Protein AF-A0A0A9H399-F1 (afdb_monomer_lite)

InterPro domains:
  IPR002848 Translin family [PF01997] (18-91)
  IPR002848 Translin family [PTHR10741] (1-91)
  IPR016068 Translin, N-terminal [G3DSA:1.20.58.190] (1-92)
  IPR036081 Translin superfamily [SSF74784] (2-90)

Secondary structure (DSSP, 8-state):
--HHHHHHHHHHHHHHHHHHHHHHHHHHHHHHHHHHHHHHGGGGSSS-HHHHHHHHHHHHHHHHHHHHHHHHHHHTSTT-HHHHGGGTGGG-

Sequence (92 aa):
MDPQFESFRAQLDESSTLRDRIRAVVAEVESASRVATAALLLVHQPVPLADVLGKAKTQVEVIKGLYAQLAEILKECPGQYYRFHPDWRSET

Organism: Arundo donax (NCBI:txid35708)

Structure (mmCIF, N/CA/C/O backbone):
data_AF-A0A0A9H399-F1
#
_entry.id   AF-A0A0A9H399-F1
#
loop_
_atom_site.group_PDB
_atom_site.id
_atom_site.type_symbol
_atom_site.label_atom_id
_atom_site.label_alt_id
_atom_site.label_comp_id
_atom_site.label_asym_id
_atom_site.label_entity_id
_atom_site.label_seq_id
_atom_site.pdbx_PDB_ins_code
_atom_site.Cartn_x
_atom_site.Cartn_y
_atom_site.Cartn_z
_atom_site.occupancy
_atom_site.B_iso_or_equiv
_atom_site.auth_seq_id
_atom_site.auth_comp_id
_atom_site.auth_asym_id
_atom_site.auth_atom_id
_atom_site.pdbx_PDB_model_num
ATOM 1 N N . MET A 1 1 ? 28.321 12.361 -27.032 1.00 64.19 1 MET A N 1
ATOM 2 C CA . MET A 1 1 ? 28.412 11.390 -25.924 1.00 64.19 1 MET A CA 1
ATOM 3 C C . MET A 1 1 ? 28.404 10.018 -26.578 1.00 64.19 1 MET A C 1
ATOM 5 O O . MET A 1 1 ? 27.773 9.908 -27.623 1.00 64.19 1 MET A O 1
ATOM 9 N N . ASP A 1 2 ? 29.120 9.012 -26.073 1.00 86.38 2 ASP A N 1
ATOM 10 C CA . ASP A 1 2 ? 29.070 7.702 -26.738 1.00 86.38 2 ASP A CA 1
ATOM 11 C C . ASP A 1 2 ? 27.650 7.119 -26.623 1.00 86.38 2 ASP A C 1
ATOM 13 O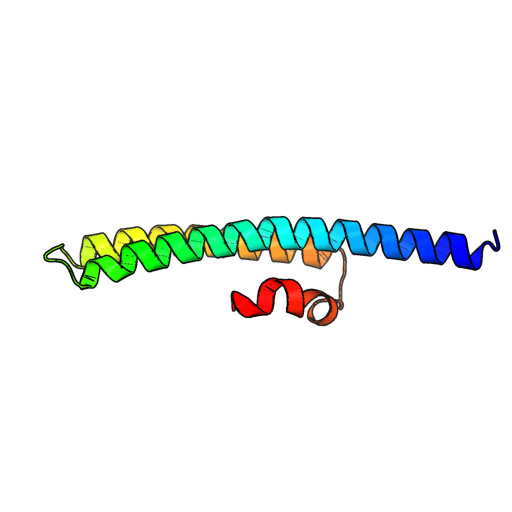 O . ASP A 1 2 ? 27.038 7.229 -25.555 1.00 86.38 2 ASP A O 1
ATOM 17 N N . PRO A 1 3 ? 27.117 6.481 -27.681 1.00 90.25 3 PRO A N 1
ATOM 18 C CA . PRO A 1 3 ? 25.734 5.987 -27.723 1.00 90.25 3 PRO A CA 1
ATOM 19 C C . PRO A 1 3 ? 25.404 5.014 -26.578 1.00 90.25 3 PRO A C 1
ATOM 21 O O . PRO A 1 3 ? 24.258 4.907 -26.144 1.00 90.25 3 PRO A O 1
ATOM 24 N N . GLN A 1 4 ? 26.422 4.342 -26.034 1.00 93.19 4 GLN A N 1
ATOM 25 C CA . GLN A 1 4 ? 26.297 3.480 -24.863 1.00 93.19 4 GLN A CA 1
ATOM 26 C C . GLN A 1 4 ? 25.884 4.252 -23.597 1.00 93.19 4 GLN A C 1
ATOM 28 O O . GLN A 1 4 ? 25.034 3.777 -22.845 1.00 93.19 4 GLN A O 1
ATOM 33 N N . PHE A 1 5 ? 26.441 5.445 -23.364 1.00 95.81 5 PHE A N 1
ATOM 34 C CA . PHE A 1 5 ? 26.084 6.269 -22.205 1.00 95.81 5 PHE A CA 1
ATOM 35 C C . PHE A 1 5 ? 24.689 6.873 -22.346 1.00 95.81 5 PHE A C 1
ATOM 37 O O . PHE A 1 5 ? 23.961 6.957 -21.360 1.00 95.81 5 PHE A O 1
ATOM 44 N N . GLU A 1 6 ? 24.292 7.250 -23.562 1.00 95.56 6 GLU A N 1
ATOM 45 C CA . GLU A 1 6 ? 22.943 7.759 -23.829 1.00 95.56 6 GLU A CA 1
ATOM 46 C C . GLU A 1 6 ? 21.885 6.680 -23.576 1.00 95.56 6 GLU A C 1
ATOM 48 O O . GLU A 1 6 ? 20.912 6.930 -22.863 1.00 95.56 6 GLU A O 1
ATOM 53 N N . SER A 1 7 ? 22.122 5.457 -24.067 1.00 95.12 7 SER A N 1
ATOM 54 C CA . SER A 1 7 ? 21.253 4.309 -23.794 1.00 95.12 7 SER A CA 1
ATOM 55 C C . SER A 1 7 ? 21.189 3.972 -22.304 1.00 95.12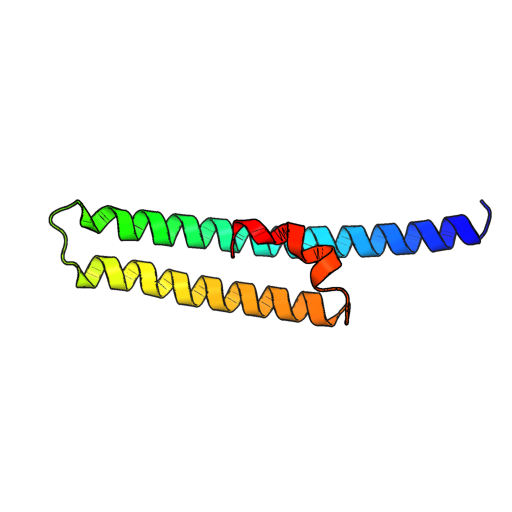 7 SER A C 1
ATOM 57 O O . SER A 1 7 ? 20.111 3.666 -21.798 1.00 95.12 7 SER A O 1
ATOM 59 N N . PHE A 1 8 ? 22.320 4.005 -21.596 1.00 95.50 8 PHE A N 1
ATOM 60 C CA . PHE A 1 8 ? 22.345 3.714 -20.164 1.00 95.50 8 PHE A CA 1
ATOM 61 C C . PHE A 1 8 ? 21.601 4.781 -19.354 1.00 95.50 8 PHE A C 1
ATOM 63 O O . PHE A 1 8 ? 20.843 4.450 -18.443 1.00 95.50 8 PHE A O 1
ATOM 70 N N . ARG A 1 9 ? 21.752 6.060 -19.718 1.00 95.88 9 ARG A N 1
ATOM 71 C CA . ARG A 1 9 ? 21.013 7.161 -19.090 1.00 95.88 9 ARG A CA 1
ATOM 72 C C . ARG A 1 9 ? 19.504 6.990 -19.253 1.00 95.88 9 ARG A C 1
ATOM 74 O O . ARG A 1 9 ? 18.793 7.072 -18.260 1.00 95.88 9 ARG A O 1
ATOM 81 N N . ALA A 1 10 ? 19.036 6.658 -20.456 1.00 95.06 10 ALA A N 1
ATOM 82 C CA . ALA A 1 10 ? 17.614 6.416 -20.700 1.00 95.06 10 ALA A CA 1
ATOM 83 C C . ALA A 1 10 ? 17.044 5.295 -19.805 1.00 95.06 10 ALA A C 1
ATOM 85 O O . ALA A 1 10 ? 15.970 5.452 -19.230 1.00 95.06 10 ALA A O 1
ATOM 86 N N . GLN A 1 11 ? 17.791 4.200 -19.612 1.00 93.69 11 GLN A N 1
ATOM 87 C CA . GLN A 1 11 ? 17.390 3.109 -18.710 1.00 93.69 11 GLN A CA 1
ATOM 88 C C . GLN A 1 11 ? 17.333 3.545 -17.235 1.00 93.69 11 GLN A C 1
ATOM 90 O O . GLN A 1 11 ? 16.475 3.086 -16.476 1.00 93.69 11 GLN A O 1
ATOM 95 N N . LEU A 1 12 ? 18.249 4.417 -16.799 1.00 95.38 12 LEU A N 1
ATOM 96 C CA . LEU A 1 12 ? 18.228 4.970 -15.443 1.00 95.38 12 LEU A CA 1
ATOM 97 C C . LEU A 1 12 ? 17.034 5.902 -15.226 1.00 95.38 12 LEU A C 1
ATOM 99 O O . LEU A 1 12 ? 16.388 5.802 -14.183 1.00 95.38 12 LEU A O 1
ATOM 103 N N . ASP A 1 13 ? 16.720 6.751 -16.202 1.00 96.38 13 ASP A N 1
ATOM 104 C CA . ASP A 1 13 ? 15.594 7.689 -16.140 1.00 96.38 13 ASP A CA 1
ATOM 105 C C . ASP A 1 13 ? 14.250 6.942 -16.064 1.00 96.38 13 ASP A C 1
ATOM 107 O O . ASP A 1 13 ? 13.388 7.264 -15.238 1.00 96.38 13 ASP A O 1
ATOM 111 N N . GLU A 1 14 ? 14.096 5.874 -16.851 1.00 93.50 14 GLU A N 1
ATOM 112 C CA . GLU A 1 14 ? 12.942 4.972 -16.780 1.00 93.50 14 GLU A CA 1
ATOM 113 C C . GLU A 1 14 ? 12.854 4.290 -15.405 1.00 93.50 14 GLU A C 1
ATOM 115 O O . GLU A 1 14 ? 11.808 4.312 -14.749 1.00 93.50 14 GLU A O 1
ATOM 120 N N . SER A 1 15 ? 13.978 3.758 -14.904 1.00 93.56 15 SER A N 1
ATOM 121 C CA . SER A 1 15 ? 14.029 3.147 -13.573 1.00 93.56 15 SER A CA 1
ATOM 122 C C . SER A 1 15 ? 13.735 4.148 -12.451 1.00 93.56 15 SER A C 1
ATOM 124 O O . SER A 1 15 ? 13.226 3.721 -11.413 1.00 93.56 15 SER A O 1
ATOM 126 N N . SER A 1 16 ? 14.079 5.430 -12.605 1.00 94.81 16 SER A N 1
ATOM 127 C CA . SER A 1 16 ? 13.767 6.481 -11.629 1.00 94.81 16 SER A CA 1
ATOM 128 C C . SER A 1 16 ? 12.276 6.781 -11.623 1.00 94.81 16 SER A C 1
ATOM 130 O O . SER A 1 16 ? 11.644 6.725 -10.571 1.00 94.81 16 SER A O 1
ATOM 132 N N . THR A 1 17 ? 11.701 6.988 -12.808 1.00 95.69 17 THR A N 1
ATOM 133 C CA . THR A 1 17 ? 10.268 7.253 -12.983 1.00 95.69 17 THR A CA 1
ATOM 134 C C . THR A 1 17 ? 9.417 6.137 -12.374 1.00 95.69 17 THR A C 1
ATOM 136 O O . THR A 1 17 ? 8.412 6.392 -11.709 1.00 95.69 17 THR A O 1
ATOM 139 N N . LEU A 1 18 ? 9.843 4.881 -12.545 1.00 95.12 18 LEU A N 1
ATOM 140 C CA . LEU A 1 18 ? 9.173 3.734 -11.940 1.00 95.12 18 LEU A CA 1
ATOM 141 C C . LEU A 1 18 ? 9.237 3.760 -10.405 1.00 95.12 18 LEU A C 1
ATOM 143 O O . LEU A 1 18 ? 8.220 3.532 -9.750 1.00 95.12 18 LEU A O 1
ATOM 147 N N . ARG A 1 19 ? 10.401 4.079 -9.818 1.00 96.12 19 ARG A N 1
ATOM 148 C CA . ARG A 1 19 ? 10.534 4.215 -8.357 1.00 96.12 19 ARG A CA 1
ATOM 149 C C . ARG A 1 19 ? 9.656 5.328 -7.807 1.00 96.12 19 ARG A C 1
ATOM 151 O O . ARG A 1 19 ? 9.075 5.150 -6.745 1.00 96.12 19 ARG A O 1
ATOM 158 N N . ASP A 1 20 ? 9.535 6.446 -8.510 1.00 97.50 20 ASP A N 1
ATOM 159 C CA . ASP A 1 20 ? 8.714 7.566 -8.048 1.00 97.50 20 ASP A CA 1
ATOM 160 C C . ASP A 1 20 ? 7.228 7.188 -8.004 1.00 97.50 20 ASP A C 1
ATOM 162 O O . ASP A 1 20 ? 6.538 7.480 -7.027 1.00 97.50 20 ASP A O 1
ATOM 166 N N . ARG A 1 21 ? 6.752 6.428 -8.998 1.00 97.69 21 ARG A N 1
ATOM 167 C CA . ARG A 1 21 ? 5.393 5.863 -8.996 1.00 97.69 21 ARG A CA 1
ATOM 168 C C . ARG A 1 21 ? 5.178 4.853 -7.86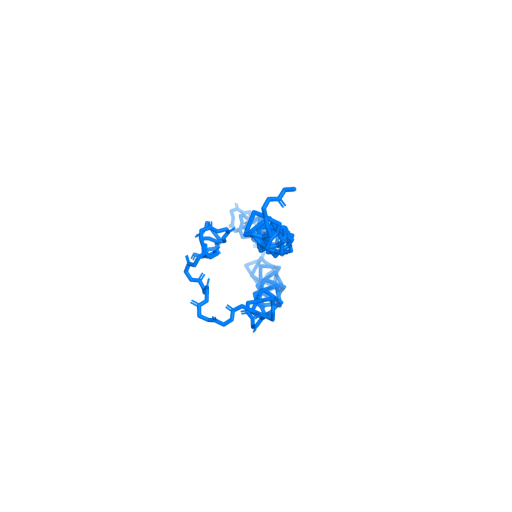9 1.00 97.69 21 ARG A C 1
ATOM 170 O O . ARG A 1 21 ? 4.137 4.889 -7.220 1.00 97.69 21 ARG A O 1
ATOM 177 N N . ILE A 1 22 ? 6.154 3.978 -7.621 1.00 96.88 22 ILE A N 1
ATOM 178 C CA . ILE A 1 22 ? 6.116 3.025 -6.500 1.00 96.88 22 ILE A CA 1
ATOM 179 C C . ILE A 1 22 ? 6.018 3.785 -5.175 1.00 96.88 22 ILE A C 1
ATOM 181 O O . ILE A 1 22 ? 5.108 3.529 -4.393 1.00 96.88 22 ILE A O 1
ATOM 185 N N . ARG A 1 23 ? 6.897 4.766 -4.944 1.00 96.94 23 ARG A N 1
ATOM 186 C CA . ARG A 1 23 ? 6.917 5.569 -3.712 1.00 96.94 23 ARG A CA 1
ATOM 187 C C . ARG A 1 23 ? 5.627 6.343 -3.490 1.00 96.94 23 ARG A C 1
ATOM 189 O O . ARG A 1 23 ? 5.200 6.453 -2.347 1.00 96.94 23 ARG A O 1
ATOM 196 N N . ALA A 1 24 ? 4.995 6.839 -4.554 1.00 98.12 24 ALA A N 1
ATOM 197 C CA . ALA A 1 24 ? 3.691 7.484 -4.448 1.00 98.12 24 ALA A CA 1
ATOM 198 C C . ALA A 1 24 ? 2.635 6.525 -3.873 1.00 98.12 24 ALA A C 1
ATOM 200 O O . ALA A 1 24 ? 1.931 6.888 -2.939 1.00 98.12 24 ALA A O 1
ATOM 201 N N . VAL A 1 25 ? 2.572 5.279 -4.359 1.00 98.31 25 VAL A N 1
ATOM 202 C CA . VAL A 1 25 ? 1.651 4.267 -3.809 1.00 98.31 25 VAL A CA 1
ATOM 203 C C . VAL A 1 25 ? 2.030 3.883 -2.378 1.00 98.31 25 VAL A C 1
ATOM 205 O O . VAL A 1 25 ? 1.156 3.772 -1.524 1.00 98.31 25 VAL A O 1
ATOM 208 N N . VAL A 1 26 ? 3.323 3.714 -2.090 1.00 97.56 26 VAL A N 1
ATOM 209 C CA . VAL A 1 26 ? 3.805 3.357 -0.744 1.00 97.56 26 VAL A CA 1
ATOM 210 C C . VAL A 1 26 ? 3.475 4.437 0.286 1.00 97.56 26 VAL A C 1
ATOM 212 O O . VAL A 1 26 ? 3.055 4.103 1.389 1.00 97.56 26 VAL A O 1
ATOM 215 N N . ALA A 1 27 ? 3.588 5.720 -0.066 1.00 98.00 27 ALA A N 1
ATOM 216 C CA . ALA A 1 27 ? 3.210 6.818 0.823 1.00 98.00 27 ALA A CA 1
ATOM 217 C C . ALA A 1 27 ? 1.717 6.768 1.203 1.00 98.00 27 ALA A C 1
ATOM 219 O O . ALA A 1 27 ? 1.354 7.017 2.356 1.00 98.00 27 ALA A O 1
ATOM 220 N N . GLU A 1 28 ? 0.851 6.386 0.260 1.00 98.31 28 GLU A N 1
ATOM 221 C CA . GLU A 1 28 ? -0.575 6.175 0.529 1.00 98.31 28 GLU A CA 1
ATOM 222 C C . GLU A 1 28 ? -0.818 4.938 1.406 1.00 98.31 28 GLU A C 1
ATOM 224 O O . GLU A 1 28 ? -1.660 4.984 2.306 1.00 98.31 28 GLU A O 1
ATOM 229 N N . VAL A 1 29 ? -0.056 3.853 1.206 1.00 98.19 29 VAL A N 1
ATOM 230 C CA . VAL A 1 29 ? -0.121 2.657 2.070 1.00 98.19 29 VAL A CA 1
ATOM 231 C C . VAL A 1 29 ? 0.244 3.032 3.501 1.00 98.19 29 VAL A C 1
ATOM 233 O O . VAL A 1 29 ? -0.521 2.747 4.420 1.00 98.19 29 VAL A O 1
ATOM 236 N N . GLU A 1 30 ? 1.360 3.731 3.692 1.00 97.62 30 GLU A N 1
ATOM 237 C CA . GLU A 1 30 ? 1.829 4.182 5.002 1.00 97.62 30 GLU A CA 1
ATOM 238 C C . GLU A 1 30 ? 0.795 5.111 5.675 1.00 97.62 30 GLU A C 1
ATOM 240 O O . GLU A 1 30 ? 0.514 5.009 6.873 1.00 97.62 30 GLU A O 1
ATOM 245 N N . SER A 1 31 ? 0.168 6.005 4.900 1.00 98.06 31 SER A N 1
ATOM 246 C CA . SER A 1 31 ? -0.920 6.873 5.366 1.00 98.06 31 SER A CA 1
ATOM 247 C C . SER A 1 31 ? -2.131 6.071 5.863 1.00 98.06 31 SER A C 1
ATOM 249 O O . SER A 1 31 ? -2.562 6.249 7.008 1.00 98.06 31 SER A O 1
ATOM 251 N N . ALA A 1 32 ? -2.641 5.136 5.058 1.00 98.00 32 ALA A N 1
ATOM 252 C CA . ALA A 1 32 ? -3.768 4.282 5.431 1.00 98.00 32 ALA A CA 1
ATOM 253 C C . ALA A 1 32 ? -3.437 3.382 6.638 1.00 98.00 32 ALA A C 1
ATOM 255 O O . ALA A 1 32 ? -4.254 3.246 7.554 1.00 98.00 32 ALA A O 1
ATOM 256 N N . SER A 1 33 ? -2.215 2.843 6.701 1.00 97.38 33 SER A N 1
ATOM 257 C CA . SER A 1 33 ? -1.698 2.061 7.833 1.00 97.38 33 SER A CA 1
ATOM 258 C C . SER A 1 33 ? -1.656 2.874 9.128 1.00 97.38 33 SER A C 1
ATOM 260 O O . SER A 1 33 ? -2.069 2.382 10.185 1.00 97.38 33 SER A O 1
ATOM 262 N N . ARG A 1 34 ? -1.237 4.147 9.072 1.00 97.81 34 ARG A N 1
ATOM 263 C CA . ARG A 1 34 ? -1.294 5.060 10.228 1.00 97.81 34 ARG A CA 1
ATOM 264 C C . ARG A 1 34 ? -2.723 5.306 10.695 1.00 97.81 34 ARG A C 1
ATOM 266 O O . ARG A 1 34 ? -2.972 5.273 11.899 1.00 97.81 34 ARG A O 1
ATOM 273 N N . VAL A 1 35 ? -3.669 5.511 9.776 1.00 97.88 35 VAL A N 1
ATOM 274 C CA . VAL A 1 35 ? -5.090 5.699 10.124 1.00 97.88 35 VAL A CA 1
ATOM 275 C C . VAL A 1 35 ? -5.674 4.430 10.748 1.00 97.88 35 VAL A C 1
ATOM 277 O O . VAL A 1 35 ? -6.367 4.513 11.764 1.00 97.88 35 VAL A O 1
ATOM 280 N N . ALA A 1 36 ? -5.366 3.253 10.194 1.00 97.44 36 ALA A N 1
ATOM 281 C CA . ALA A 1 36 ? -5.779 1.969 10.757 1.00 97.44 36 ALA A CA 1
ATOM 282 C C . ALA A 1 36 ? -5.229 1.782 12.178 1.00 97.44 36 ALA A C 1
ATOM 284 O O . ALA A 1 36 ? -5.974 1.450 13.099 1.00 97.44 36 ALA A O 1
ATOM 285 N N . THR A 1 37 ? -3.941 2.071 12.372 1.00 97.06 37 THR A N 1
ATOM 286 C CA . THR A 1 37 ? -3.272 1.989 13.676 1.00 97.06 37 THR A CA 1
ATOM 287 C C . THR A 1 37 ? -3.900 2.954 14.679 1.00 97.06 37 THR A C 1
ATOM 289 O O . THR A 1 37 ? -4.239 2.553 15.790 1.00 97.06 37 THR A O 1
ATOM 292 N N . ALA A 1 38 ? -4.137 4.209 14.286 1.00 97.06 38 ALA A N 1
ATOM 293 C CA . ALA A 1 38 ? -4.795 5.199 15.134 1.00 97.06 38 ALA A CA 1
ATOM 294 C C . ALA A 1 38 ? -6.215 4.771 15.534 1.00 97.06 38 ALA A C 1
ATOM 296 O O . ALA A 1 38 ? -6.611 4.958 16.685 1.00 97.06 38 ALA A O 1
ATOM 297 N N . ALA A 1 39 ? -6.968 4.155 14.617 1.00 96.62 39 ALA A N 1
ATOM 298 C CA . ALA A 1 39 ? -8.269 3.581 14.938 1.00 96.62 39 ALA A CA 1
ATOM 299 C C . ALA A 1 39 ? -8.138 2.464 15.981 1.00 96.62 39 ALA A C 1
ATOM 301 O O . ALA A 1 39 ? -8.872 2.476 16.965 1.00 96.62 39 ALA A O 1
ATOM 302 N N . LEU A 1 40 ? -7.183 1.545 15.811 1.00 97.62 40 LEU A N 1
ATOM 303 C CA . LEU A 1 40 ? -6.954 0.434 16.739 1.00 97.62 40 LEU A CA 1
ATOM 304 C C . LEU A 1 40 ? -6.528 0.892 18.139 1.00 97.62 40 LEU A C 1
ATOM 306 O O . LEU A 1 40 ? -6.938 0.274 19.118 1.00 97.62 40 LEU A O 1
ATOM 310 N N . LEU A 1 41 ? -5.789 2.000 18.264 1.00 97.38 41 LEU A N 1
ATOM 311 C CA . LEU A 1 41 ? -5.414 2.569 19.567 1.00 97.38 41 LEU A CA 1
ATOM 312 C C . LEU A 1 41 ? -6.628 2.972 20.425 1.00 97.38 41 LEU A C 1
ATOM 314 O O . LEU A 1 41 ? -6.513 3.058 21.649 1.00 97.38 41 LEU A O 1
ATOM 318 N N . LEU A 1 42 ? -7.810 3.159 19.825 1.00 96.12 42 LEU A N 1
ATOM 319 C CA . LEU A 1 42 ? -9.050 3.421 20.563 1.00 96.12 42 LEU A CA 1
ATOM 320 C C . LEU A 1 42 ? -9.519 2.231 21.409 1.00 96.12 42 LEU A C 1
ATOM 322 O O . LEU A 1 42 ? -10.385 2.420 22.258 1.00 96.12 42 LEU A O 1
ATOM 326 N N . VAL A 1 43 ? -8.931 1.039 21.254 1.00 96.38 43 VAL A N 1
ATOM 327 C CA . VAL A 1 43 ? -9.177 -0.104 22.153 1.00 96.38 43 VAL A CA 1
ATOM 328 C C . VAL A 1 43 ? -8.851 0.215 23.620 1.00 96.38 43 VAL A C 1
ATOM 330 O O . VAL A 1 43 ? -9.386 -0.414 24.527 1.00 96.38 43 VAL A O 1
ATOM 333 N N . HIS A 1 44 ? -7.998 1.214 23.866 1.00 96.00 44 HIS A N 1
ATOM 334 C CA . HIS A 1 44 ? -7.651 1.685 25.208 1.00 96.00 44 HIS A CA 1
ATOM 335 C C . HIS A 1 44 ? -8.667 2.678 25.799 1.00 96.00 44 HIS A C 1
ATOM 337 O O . HIS A 1 44 ? -8.486 3.136 26.925 1.00 96.00 44 HIS A O 1
ATOM 343 N N . GLN A 1 45 ? -9.710 3.040 25.050 1.00 94.50 45 GLN A N 1
ATOM 344 C CA . GLN A 1 45 ? -10.763 3.972 25.454 1.00 94.50 45 GLN A CA 1
ATOM 345 C C . GLN A 1 45 ? -12.086 3.221 25.686 1.00 94.50 45 GLN A C 1
ATOM 347 O O . GLN A 1 45 ? -12.259 2.120 25.161 1.00 94.50 45 GLN A O 1
ATOM 352 N N . PRO A 1 46 ? -13.056 3.790 26.431 1.00 95.00 46 PRO A N 1
ATOM 353 C CA . PRO A 1 46 ? -14.364 3.170 26.656 1.00 95.00 46 PRO A CA 1
ATOM 354 C C . PRO A 1 46 ? -15.270 3.299 25.414 1.00 95.00 46 PRO A C 1
ATOM 356 O O . PRO A 1 46 ? -16.335 3.911 25.457 1.00 95.00 46 PRO A O 1
ATOM 359 N N . VAL A 1 47 ? -14.824 2.748 24.284 1.00 94.19 47 VAL A N 1
ATOM 360 C CA . VAL A 1 47 ? -15.512 2.747 22.986 1.00 94.19 47 VAL A CA 1
ATOM 361 C C . VAL A 1 47 ? -15.865 1.300 22.618 1.00 94.19 47 VAL A C 1
ATOM 363 O O . VAL A 1 47 ? -15.069 0.399 22.894 1.00 94.19 47 VAL A O 1
ATOM 366 N N . PRO A 1 48 ? -17.025 1.032 21.989 1.00 96.38 48 PRO A N 1
ATOM 367 C CA . PRO A 1 48 ? -17.365 -0.315 21.548 1.00 96.38 48 PRO A CA 1
ATOM 368 C C . PRO A 1 48 ? -16.312 -0.897 20.598 1.00 96.38 48 PRO A C 1
ATOM 370 O O . PRO A 1 48 ? -15.948 -0.288 19.591 1.00 96.38 48 PRO A O 1
ATOM 373 N N . LEU A 1 49 ? -15.868 -2.125 20.878 1.00 95.44 49 LEU A N 1
ATOM 374 C CA . LEU A 1 49 ? -14.856 -2.809 20.067 1.00 95.44 49 LEU A CA 1
ATOM 375 C C . LEU A 1 49 ? -15.290 -2.970 18.600 1.00 95.44 49 LEU A C 1
ATOM 377 O O . LEU A 1 49 ? -14.463 -2.877 17.697 1.00 95.44 49 LEU A O 1
ATOM 381 N N . ALA A 1 50 ? -16.587 -3.170 18.351 1.00 96.25 50 ALA A N 1
ATOM 382 C CA . ALA A 1 50 ? -17.132 -3.275 16.999 1.00 96.25 50 ALA A CA 1
ATOM 383 C C . ALA A 1 50 ? -16.856 -2.015 16.159 1.00 96.25 50 ALA A C 1
ATOM 385 O O . ALA A 1 50 ? -16.475 -2.128 14.994 1.00 96.25 50 ALA A O 1
ATOM 386 N N . ASP A 1 51 ? -16.965 -0.829 16.763 1.00 93.50 51 ASP A N 1
ATOM 387 C CA . ASP A 1 51 ? -16.733 0.446 16.079 1.00 93.50 51 ASP A CA 1
ATOM 388 C C . ASP A 1 51 ? -15.244 0.653 15.777 1.00 93.50 51 ASP A C 1
ATOM 390 O O . ASP A 1 51 ? -14.877 1.141 14.705 1.00 93.50 51 ASP A O 1
ATOM 394 N N . VAL A 1 52 ? -14.374 0.241 16.706 1.00 96.00 52 VAL A N 1
ATOM 395 C CA . VAL A 1 52 ? -12.912 0.260 16.539 1.00 96.00 52 VAL A CA 1
ATOM 396 C C . VAL A 1 52 ? -12.493 -0.634 15.370 1.00 96.00 52 VAL A C 1
ATOM 398 O O . VAL A 1 52 ? -11.805 -0.187 14.449 1.00 96.00 52 VAL A O 1
ATOM 401 N N . LEU A 1 53 ? -12.962 -1.885 15.370 1.00 96.62 53 LEU A N 1
ATOM 402 C CA . LEU A 1 53 ? -12.642 -2.857 14.328 1.00 96.62 53 LEU A CA 1
ATOM 403 C C . LEU A 1 53 ? -13.239 -2.468 12.974 1.00 96.62 53 LEU A C 1
ATOM 405 O O . LEU A 1 53 ? -12.582 -2.653 11.952 1.00 96.62 53 LEU A O 1
ATOM 409 N N . GLY A 1 54 ? -14.444 -1.892 12.949 1.00 96.62 54 GLY A N 1
ATOM 410 C CA . GLY A 1 54 ? -15.072 -1.405 11.721 1.00 96.62 54 GLY A CA 1
ATOM 411 C C . GLY A 1 54 ? -14.219 -0.349 11.017 1.00 96.62 54 GLY A C 1
ATOM 412 O O . GLY A 1 54 ? -13.957 -0.463 9.821 1.00 96.62 54 GLY A O 1
ATOM 413 N N . LYS A 1 55 ? -13.706 0.634 11.770 1.00 93.56 55 LYS A N 1
ATOM 414 C CA . LYS A 1 55 ? -12.826 1.686 11.232 1.00 93.56 55 LYS A CA 1
ATOM 415 C C . LYS A 1 55 ? -11.515 1.126 10.685 1.00 93.56 55 LYS A C 1
ATOM 417 O O . LYS A 1 55 ? -11.120 1.485 9.576 1.00 93.56 55 LYS A O 1
ATOM 422 N N . ALA A 1 56 ? -10.863 0.238 11.436 1.00 96.31 56 ALA A N 1
ATOM 423 C CA . ALA A 1 56 ? -9.625 -0.399 10.995 1.00 96.31 56 ALA A CA 1
ATOM 424 C C . ALA A 1 56 ? -9.849 -1.258 9.737 1.00 96.31 56 ALA A C 1
ATOM 426 O O . ALA A 1 56 ? -9.073 -1.179 8.787 1.00 96.31 56 ALA A O 1
ATOM 427 N N . LYS A 1 57 ? -10.952 -2.015 9.683 1.00 97.50 57 LYS A N 1
ATOM 428 C CA . LYS A 1 57 ? -11.301 -2.865 8.537 1.00 97.50 57 LYS A CA 1
ATOM 429 C C . LYS A 1 57 ? -11.505 -2.065 7.250 1.00 97.50 57 LYS A C 1
ATOM 431 O O . LYS A 1 57 ? -11.044 -2.499 6.200 1.00 97.50 57 LYS A O 1
ATOM 436 N N . THR A 1 58 ? -12.134 -0.892 7.319 1.00 97.62 58 THR A N 1
ATOM 437 C CA . THR A 1 58 ? -12.264 -0.010 6.148 1.00 97.62 58 THR A CA 1
ATOM 438 C C . THR A 1 58 ? -10.898 0.382 5.582 1.00 97.62 58 THR A C 1
ATOM 440 O O . THR A 1 58 ? -10.718 0.365 4.368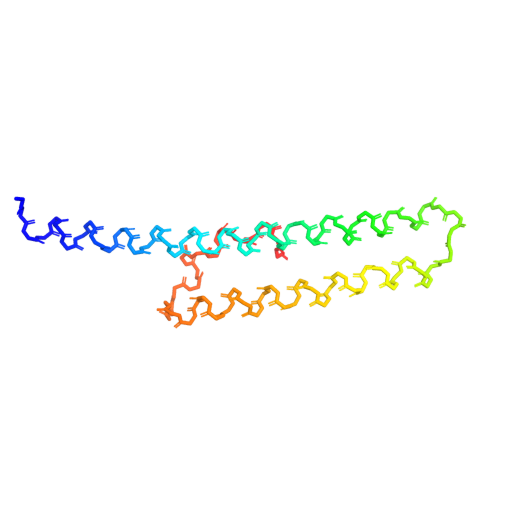 1.00 97.62 58 THR A O 1
ATOM 443 N N . GLN A 1 59 ? -9.914 0.673 6.441 1.00 97.69 59 GLN A N 1
ATOM 444 C CA . GLN A 1 59 ? -8.554 0.990 5.991 1.00 97.69 59 GLN A CA 1
ATOM 445 C C . GLN A 1 59 ? -7.825 -0.227 5.408 1.00 97.69 59 GLN A C 1
ATOM 447 O O . GLN A 1 59 ? -7.079 -0.078 4.448 1.00 97.69 59 GLN A O 1
ATOM 452 N N . VAL A 1 60 ? -8.082 -1.440 5.910 1.00 97.00 60 VAL A N 1
ATOM 453 C CA . VAL A 1 60 ? -7.530 -2.674 5.318 1.00 97.00 60 VAL A CA 1
ATOM 454 C C . VAL A 1 60 ? -7.974 -2.852 3.862 1.00 97.00 60 VAL A C 1
ATOM 456 O O . VAL A 1 60 ? -7.156 -3.216 3.019 1.00 97.00 60 VAL A O 1
ATOM 459 N N . GLU A 1 61 ? -9.235 -2.556 3.531 1.00 98.06 61 GLU A N 1
ATOM 460 C CA . GLU A 1 61 ? -9.702 -2.622 2.137 1.00 98.06 61 GLU A CA 1
ATOM 461 C C . GLU A 1 61 ? -9.025 -1.565 1.247 1.00 98.06 61 GLU A C 1
ATOM 463 O O . GLU A 1 61 ? -8.694 -1.854 0.096 1.00 98.06 61 GLU A O 1
ATOM 468 N N . VAL A 1 62 ? -8.745 -0.370 1.783 1.00 98.19 62 VAL A N 1
ATOM 469 C CA . VAL A 1 62 ? -7.957 0.661 1.081 1.00 98.19 62 VAL A CA 1
ATOM 470 C C . VAL A 1 62 ? -6.533 0.164 0.817 1.00 98.19 62 VAL A C 1
ATOM 472 O O . VAL A 1 62 ? -6.083 0.184 -0.328 1.00 98.19 62 VAL A O 1
ATOM 475 N N . ILE A 1 63 ? -5.851 -0.356 1.842 1.00 98.00 63 ILE A N 1
ATOM 476 C CA . ILE A 1 63 ? -4.488 -0.905 1.737 1.00 98.00 63 ILE A CA 1
ATOM 477 C C . ILE A 1 63 ? -4.432 -2.027 0.694 1.00 98.00 63 ILE A C 1
ATOM 479 O O . ILE A 1 63 ? -3.530 -2.063 -0.141 1.00 98.00 63 ILE A O 1
ATOM 483 N N . LYS A 1 64 ? -5.427 -2.919 0.679 1.00 98.12 64 LYS A N 1
ATOM 484 C CA . LYS A 1 64 ? -5.541 -3.979 -0.328 1.00 98.12 64 LYS A CA 1
ATOM 485 C C . LYS A 1 64 ? -5.646 -3.418 -1.751 1.00 98.12 64 LYS A C 1
ATOM 487 O O . LYS A 1 64 ? -5.000 -3.944 -2.656 1.00 98.12 64 LYS A O 1
ATOM 492 N N . GLY A 1 65 ? -6.431 -2.359 -1.950 1.00 98.50 65 GLY A N 1
ATOM 493 C CA . GLY A 1 65 ? -6.527 -1.661 -3.234 1.00 98.50 65 GLY A CA 1
ATOM 494 C C . GLY A 1 65 ? -5.196 -1.039 -3.670 1.00 98.50 65 GLY A C 1
ATOM 495 O O . GLY A 1 65 ? -4.800 -1.182 -4.826 1.00 98.50 65 GLY A O 1
ATOM 496 N N . LEU A 1 66 ? -4.465 -0.428 -2.738 1.00 98.38 66 LEU A N 1
ATOM 497 C CA . LEU A 1 66 ? -3.149 0.162 -3.000 1.00 98.38 66 LEU A CA 1
ATOM 498 C C . LEU A 1 66 ? -2.103 -0.898 -3.370 1.00 98.38 66 LEU A C 1
ATOM 500 O O . LEU A 1 66 ? -1.355 -0.715 -4.328 1.00 98.38 66 LEU A O 1
ATOM 504 N N . TYR A 1 67 ? -2.088 -2.050 -2.696 1.00 97.50 67 TYR A N 1
ATOM 505 C CA . TYR A 1 67 ? -1.217 -3.163 -3.086 1.00 97.50 67 TYR A CA 1
ATOM 506 C C . TYR A 1 67 ? -1.588 -3.759 -4.452 1.00 97.50 67 TYR A C 1
ATOM 508 O O . TYR A 1 67 ? -0.698 -4.172 -5.195 1.00 97.50 67 TYR A O 1
ATOM 516 N N . ALA A 1 68 ? -2.872 -3.764 -4.829 1.00 98.06 68 ALA A N 1
ATOM 517 C CA . ALA A 1 68 ? -3.277 -4.130 -6.186 1.00 98.06 68 ALA A CA 1
ATOM 518 C C . ALA A 1 68 ? -2.742 -3.124 -7.220 1.00 98.06 68 ALA A C 1
ATOM 520 O O . ALA A 1 68 ? -2.205 -3.532 -8.247 1.00 98.06 68 ALA A O 1
ATOM 521 N N . GLN A 1 69 ? -2.797 -1.8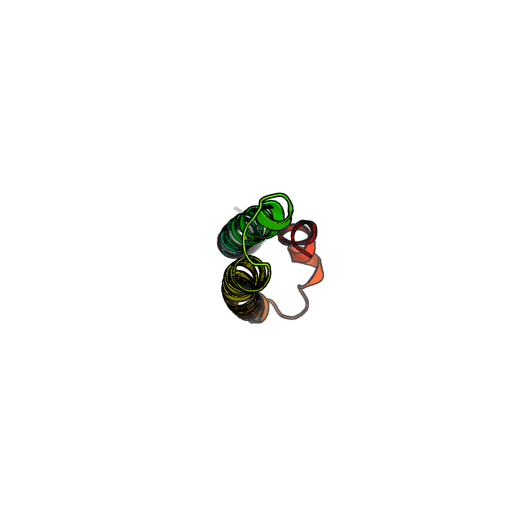22 -6.926 1.00 98.06 69 GLN A N 1
ATOM 522 C CA . GLN A 1 69 ? -2.197 -0.787 -7.772 1.00 98.06 69 GLN A CA 1
ATOM 523 C C . GLN A 1 69 ? -0.672 -0.943 -7.883 1.00 98.06 69 GLN A C 1
ATOM 525 O O . GLN A 1 69 ? -0.128 -0.846 -8.982 1.00 98.06 69 GLN A O 1
ATOM 530 N N . LEU A 1 70 ? 0.021 -1.230 -6.776 1.00 97.00 70 LEU A N 1
ATOM 531 C CA . LEU A 1 70 ? 1.455 -1.525 -6.787 1.00 97.00 70 LEU A CA 1
ATOM 532 C C . LEU A 1 70 ? 1.765 -2.743 -7.668 1.00 97.00 70 LEU A C 1
ATOM 534 O O . LEU A 1 70 ? 2.722 -2.720 -8.439 1.00 97.00 70 LEU A O 1
ATOM 538 N N . ALA A 1 71 ? 0.936 -3.787 -7.605 1.00 95.81 71 ALA A N 1
ATOM 539 C CA . ALA A 1 71 ? 1.085 -4.959 -8.457 1.00 95.81 71 ALA A CA 1
ATOM 540 C C . ALA A 1 71 ? 0.928 -4.622 -9.950 1.00 95.81 71 ALA A C 1
ATOM 542 O O . ALA A 1 71 ? 1.700 -5.141 -10.754 1.00 95.81 71 ALA A O 1
ATOM 543 N N . GLU A 1 72 ? -0.003 -3.739 -10.331 1.00 97.44 72 GLU A N 1
ATOM 544 C CA . GLU A 1 72 ? -0.116 -3.271 -11.722 1.00 97.44 72 GLU A CA 1
ATOM 545 C C . GLU A 1 72 ? 1.151 -2.540 -12.188 1.00 97.44 72 GLU A C 1
ATOM 547 O O . GLU A 1 72 ? 1.631 -2.810 -13.285 1.00 97.44 72 GLU A O 1
ATOM 552 N N . ILE A 1 73 ? 1.752 -1.697 -11.338 1.00 95.50 73 ILE A N 1
ATOM 553 C CA . ILE A 1 73 ? 3.030 -1.031 -11.646 1.00 95.50 73 ILE A CA 1
ATOM 554 C C . ILE A 1 73 ? 4.140 -2.069 -11.880 1.00 95.50 73 ILE A C 1
ATOM 556 O O . ILE A 1 73 ? 4.920 -1.952 -12.822 1.00 95.50 73 ILE A O 1
ATOM 560 N N . LEU A 1 74 ? 4.205 -3.119 -11.058 1.00 94.38 74 LEU A N 1
ATOM 561 C CA . LEU A 1 74 ? 5.241 -4.152 -11.173 1.00 94.38 74 LEU A CA 1
ATOM 562 C C . LEU A 1 74 ? 5.070 -5.073 -12.389 1.00 94.38 74 LEU A C 1
ATOM 564 O O . LEU A 1 74 ? 6.043 -5.696 -12.817 1.00 94.38 74 LEU A O 1
ATOM 568 N N . LYS A 1 75 ? 3.873 -5.157 -12.984 1.00 94.69 75 LYS A N 1
ATOM 569 C CA . LYS A 1 75 ? 3.674 -5.896 -14.244 1.00 94.69 75 LYS A CA 1
ATOM 570 C C . LYS A 1 75 ? 4.423 -5.264 -15.416 1.00 94.69 75 LYS A C 1
ATOM 572 O O . LYS A 1 75 ? 4.745 -5.975 -16.364 1.00 94.69 75 LYS A O 1
ATOM 577 N N . GLU A 1 76 ? 4.732 -3.970 -15.345 1.00 92.56 76 GLU A N 1
ATOM 578 C CA . GLU A 1 76 ? 5.532 -3.273 -16.359 1.00 92.56 76 GLU A CA 1
ATOM 579 C C . GLU A 1 76 ? 7.006 -3.716 -16.341 1.00 92.56 76 GLU A C 1
ATOM 581 O O . GLU A 1 76 ? 7.701 -3.597 -17.346 1.00 92.56 76 GLU A O 1
ATOM 586 N N . CYS A 1 77 ? 7.486 -4.282 -15.225 1.00 89.81 77 CYS A N 1
ATOM 587 C CA . CYS A 1 77 ? 8.868 -4.726 -15.041 1.00 89.81 77 CYS A CA 1
ATOM 588 C C . CYS A 1 77 ? 8.954 -6.196 -14.561 1.00 89.81 77 CYS A C 1
ATOM 590 O O . CYS A 1 77 ? 9.417 -6.486 -13.449 1.00 89.81 77 CYS A O 1
ATOM 592 N N . PRO A 1 78 ? 8.548 -7.169 -15.399 1.00 92.06 78 PRO A N 1
ATOM 593 C CA . PRO A 1 78 ? 8.495 -8.574 -15.006 1.00 92.06 78 PRO A CA 1
ATOM 594 C C . PRO A 1 78 ? 9.861 -9.085 -14.523 1.00 92.06 78 PRO A C 1
ATOM 596 O O . PRO A 1 78 ? 10.908 -8.780 -15.093 1.00 92.06 78 PRO A O 1
ATOM 599 N N . GLY A 1 79 ? 9.851 -9.866 -13.439 1.00 92.12 79 GLY A N 1
ATOM 600 C CA . GLY A 1 79 ? 11.062 -10.422 -12.823 1.00 92.12 79 GLY A CA 1
ATOM 601 C C . GLY A 1 79 ? 11.843 -9.456 -11.923 1.00 92.12 79 GLY A C 1
ATOM 602 O O . GLY A 1 79 ? 12.815 -9.873 -11.297 1.00 92.12 79 GLY A O 1
ATOM 603 N N . GLN A 1 80 ? 11.419 -8.194 -11.791 1.00 92.81 80 GLN A N 1
ATOM 604 C CA . GLN A 1 80 ? 12.134 -7.186 -10.998 1.00 92.81 80 GLN A CA 1
ATOM 605 C C . GLN A 1 80 ? 11.543 -6.945 -9.600 1.00 92.81 80 GLN A C 1
ATOM 607 O O . GLN A 1 80 ? 11.913 -5.972 -8.947 1.00 92.81 80 GLN A O 1
ATOM 612 N N . TYR A 1 81 ? 10.683 -7.837 -9.093 1.00 93.19 81 TYR A N 1
ATOM 613 C CA . TYR A 1 81 ? 10.060 -7.698 -7.766 1.00 93.19 81 TYR A CA 1
ATOM 614 C C . TYR A 1 81 ? 11.086 -7.353 -6.672 1.00 93.19 81 TYR A C 1
ATOM 616 O O . TYR A 1 81 ? 10.983 -6.321 -6.016 1.00 93.19 81 TYR A O 1
ATOM 624 N N . TYR A 1 82 ? 12.143 -8.160 -6.533 1.00 94.31 82 TYR A N 1
ATOM 625 C CA . TYR A 1 82 ? 13.159 -7.956 -5.494 1.00 94.31 82 TYR A CA 1
ATOM 626 C C . TYR A 1 82 ? 14.064 -6.741 -5.723 1.00 94.31 82 TYR A C 1
ATOM 628 O O . TYR A 1 82 ? 14.695 -6.277 -4.776 1.00 94.31 82 TYR A O 1
ATOM 636 N N . ARG A 1 83 ? 14.121 -6.202 -6.948 1.00 94.06 83 ARG A N 1
ATOM 637 C CA . ARG A 1 83 ? 14.869 -4.970 -7.239 1.00 94.06 83 ARG A CA 1
ATOM 638 C C . ARG A 1 83 ? 14.222 -3.764 -6.561 1.00 94.06 83 ARG A C 1
ATOM 640 O O . ARG A 1 83 ? 14.944 -2.891 -6.086 1.00 94.06 83 ARG A O 1
ATOM 647 N N . PHE A 1 84 ? 12.891 -3.724 -6.538 1.00 93.88 84 PHE A N 1
ATOM 648 C CA . PHE A 1 84 ? 12.117 -2.613 -5.983 1.00 93.88 84 PHE A CA 1
ATOM 649 C C . PHE A 1 84 ? 11.521 -2.919 -4.606 1.00 93.88 84 PHE A C 1
ATOM 651 O O . PHE A 1 84 ? 11.141 -2.003 -3.895 1.00 93.88 84 PHE A O 1
ATOM 658 N N . HIS A 1 85 ? 11.524 -4.181 -4.172 1.00 94.06 85 HIS A N 1
ATOM 659 C CA . HIS A 1 85 ? 11.048 -4.596 -2.851 1.00 94.06 85 HIS A CA 1
ATOM 660 C C . HIS A 1 85 ? 11.537 -3.739 -1.664 1.00 94.06 85 HIS A C 1
ATOM 662 O O . HIS A 1 85 ? 10.740 -3.493 -0.758 1.00 94.06 85 HIS A O 1
ATOM 668 N N . PRO A 1 86 ? 12.795 -3.243 -1.620 1.00 94.69 86 PRO A N 1
ATOM 669 C CA . PRO A 1 86 ? 13.221 -2.344 -0.548 1.00 94.69 86 PRO A CA 1
ATOM 670 C C . PRO A 1 86 ? 12.376 -1.070 -0.406 1.00 94.69 86 PRO A C 1
ATOM 672 O O . PRO A 1 86 ? 12.325 -0.533 0.694 1.00 94.69 86 PRO A O 1
ATOM 675 N N . ASP A 1 87 ? 11.714 -0.608 -1.473 1.00 93.88 87 ASP A N 1
ATOM 676 C CA . ASP A 1 87 ? 10.895 0.608 -1.469 1.00 93.88 87 ASP A CA 1
ATOM 677 C C . ASP A 1 87 ? 9.583 0.451 -0.666 1.00 93.88 87 ASP A C 1
ATOM 679 O O . ASP A 1 87 ? 9.011 1.464 -0.281 1.00 93.88 87 ASP A O 1
ATOM 683 N N . TRP A 1 88 ? 9.111 -0.772 -0.373 1.00 92.94 88 TRP A N 1
ATOM 684 C CA . TRP A 1 88 ? 7.889 -1.012 0.429 1.00 92.94 88 TRP A CA 1
ATOM 685 C C . TRP A 1 88 ? 8.050 -2.044 1.550 1.00 92.94 88 TRP A C 1
ATOM 687 O O . TRP A 1 88 ? 7.083 -2.387 2.228 1.00 92.94 88 TRP A O 1
ATOM 697 N N . ARG A 1 89 ? 9.270 -2.542 1.778 1.00 92.62 89 ARG A N 1
ATOM 698 C CA . ARG A 1 89 ? 9.550 -3.568 2.794 1.00 92.62 89 ARG A CA 1
ATOM 699 C C . ARG A 1 89 ? 9.130 -3.156 4.211 1.00 92.62 89 ARG A C 1
ATOM 701 O O . ARG A 1 89 ? 8.843 -4.032 5.012 1.00 92.62 89 ARG A O 1
ATOM 708 N N . SER A 1 90 ? 9.141 -1.865 4.546 1.00 87.12 90 SER A N 1
ATOM 709 C CA . SER A 1 90 ? 8.692 -1.384 5.863 1.0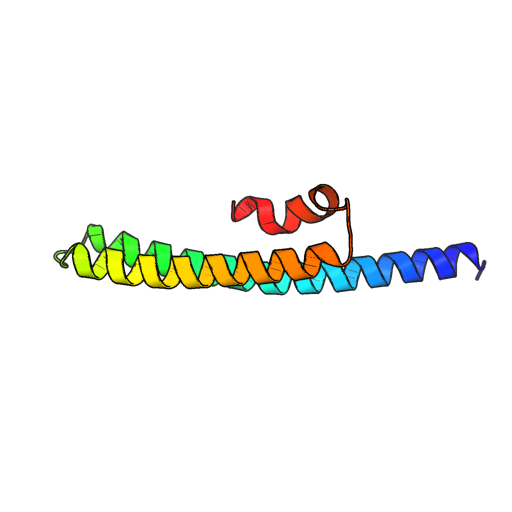0 87.12 90 SER A CA 1
ATOM 710 C C . SER A 1 90 ? 7.189 -1.548 6.088 1.00 87.12 90 SER A C 1
ATOM 712 O O . SER A 1 90 ? 6.757 -1.592 7.234 1.00 87.12 90 SER A O 1
ATOM 714 N N . GLU A 1 91 ? 6.416 -1.660 5.006 1.00 85.44 91 GLU A N 1
ATOM 715 C CA . GLU A 1 91 ? 4.953 -1.738 5.026 1.00 85.44 91 GLU A CA 1
ATOM 716 C C . GLU A 1 91 ? 4.424 -3.181 4.941 1.00 85.44 91 GLU A C 1
ATOM 718 O O . GLU A 1 91 ? 3.210 -3.383 4.840 1.00 85.44 91 GLU A O 1
ATOM 723 N N . THR A 1 92 ? 5.321 -4.179 4.928 1.00 70.88 92 THR A N 1
ATOM 724 C CA . THR A 1 92 ? 5.009 -5.622 4.843 1.00 70.88 92 THR A CA 1
ATOM 725 C C . THR A 1 92 ? 5.479 -6.359 6.087 1.00 70.88 92 THR A C 1
ATOM 727 O O . THR A 1 92 ? 4.693 -7.188 6.596 1.00 70.88 92 THR A O 1
#

pLDDT: mean 94.95, std 4.85, range [64.19, 98.5]

Radius of gyration: 18.6 Å; chains: 1; bounding box: 46×22×54 Å

Foldseek 3Di:
DPVVVVVVVVVVVVVVVLLVQLLVLLVVLVVLVVQLVVLCVCVVPPDDPVSSVVRNVVSVVVNVVSVVVSVVSCVVPPPCCVVNCVSNVVSD